Protein AF-A0A559NUK4-F1 (afdb_monomer_lite)

Sequence (82 aa):
MLTLKKKQQMELLEKAQEFIGRKMSNMSTSDRVEASREAKSLILSINEIYKETKDPNLMEVMKEVTVKKKKIEKRLNGVPLV

pLDDT: mean 91.32, std 8.36, range [60.28, 97.94]

Radius of gyration: 13.93 Å; chains: 1; bounding box: 31×26×37 Å

Foldseek 3Di:
DVVVLVVLLVVLLVLLVVLLPDDPPPDDLVRLVVSLVSLVVSLVSLVVSCVPPVDVVSVVSNVSSVVVSVVSVCVNVVHDPD

Secondary structure (DSSP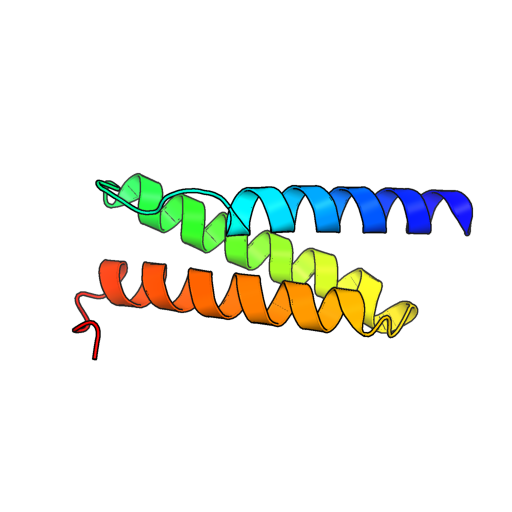, 8-state):
-HHHHHHHHHHHHHHHHHHHHS--SS--HHHHHHHHHHHHHHHHHHHHHHHHH--HHHHHHHHHHHHHHHHHHHHHTT----

Structure (mmCIF, N/CA/C/O backbone):
data_AF-A0A559NUK4-F1
#
_entry.id   AF-A0A559NUK4-F1
#
loop_
_atom_site.group_PDB
_atom_site.id
_atom_site.type_symbol
_atom_site.label_atom_id
_atom_site.label_alt_id
_atom_site.label_comp_id
_atom_site.label_asym_id
_atom_site.label_entity_id
_atom_site.label_seq_id
_atom_site.pdbx_PDB_ins_code
_atom_site.Cartn_x
_atom_site.Cartn_y
_atom_site.Cartn_z
_atom_site.occupancy
_atom_site.B_iso_or_equiv
_atom_site.auth_seq_id
_atom_site.auth_comp_id
_atom_site.auth_asym_id
_atom_site.auth_atom_id
_atom_site.pdbx_PDB_model_num
ATOM 1 N N . MET A 1 1 ? -13.310 13.056 20.297 1.00 60.28 1 MET A N 1
ATOM 2 C CA . MET A 1 1 ? -12.243 12.090 19.931 1.00 60.28 1 MET A CA 1
ATOM 3 C C . MET A 1 1 ? -12.633 11.180 18.763 1.00 60.28 1 MET A C 1
ATOM 5 O O . MET A 1 1 ? -11.852 11.096 17.825 1.00 60.28 1 MET A O 1
ATOM 9 N N . LEU A 1 2 ? -13.824 10.559 18.749 1.00 61.59 2 LEU A N 1
ATOM 10 C CA . LEU A 1 2 ? -14.271 9.688 17.639 1.00 61.59 2 LEU A CA 1
ATOM 11 C C . LEU A 1 2 ? -14.293 10.366 16.253 1.00 61.59 2 LEU A C 1
ATOM 13 O O . LEU A 1 2 ? -13.932 9.751 15.254 1.00 61.59 2 LEU A O 1
ATOM 17 N N . THR A 1 3 ? -14.671 11.642 16.187 1.00 72.88 3 THR A N 1
ATOM 18 C CA . THR A 1 3 ? -14.725 12.435 14.946 1.00 72.88 3 THR A CA 1
ATOM 19 C C . THR A 1 3 ? -13.349 12.725 14.346 1.00 72.88 3 THR A C 1
ATOM 21 O O . THR A 1 3 ? -13.205 12.730 13.127 1.00 72.88 3 THR A O 1
ATOM 24 N N . LEU A 1 4 ? -12.323 12.907 15.182 1.00 79.38 4 LEU A N 1
ATOM 25 C CA . LEU A 1 4 ? -10.962 13.182 14.716 1.00 79.38 4 LEU A CA 1
ATOM 26 C C . LEU A 1 4 ? -10.319 11.931 14.101 1.00 79.38 4 LEU A C 1
ATOM 28 O O . LEU A 1 4 ? -9.731 12.012 13.028 1.00 79.38 4 LEU A O 1
ATOM 32 N N . LYS A 1 5 ? -10.505 10.763 14.733 1.00 77.12 5 LYS A N 1
ATOM 33 C CA . LYS A 1 5 ? -9.987 9.486 14.217 1.00 77.12 5 LYS A CA 1
ATOM 34 C C . LYS A 1 5 ? -10.650 9.082 12.901 1.00 77.12 5 LYS A C 1
ATOM 36 O O . LYS A 1 5 ? -9.953 8.682 11.977 1.00 77.12 5 LYS A O 1
ATOM 41 N N . LYS A 1 6 ? -11.970 9.268 12.770 1.00 83.31 6 LYS A N 1
ATOM 42 C CA . LYS A 1 6 ? -12.669 9.058 11.489 1.00 83.31 6 LYS A CA 1
ATOM 43 C C . LYS A 1 6 ? -12.147 9.979 10.384 1.00 83.31 6 LYS A C 1
ATOM 45 O O . LYS A 1 6 ? -11.988 9.530 9.255 1.00 83.31 6 LYS A O 1
ATOM 50 N N . LYS A 1 7 ? -11.838 11.241 10.704 1.00 87.31 7 LYS A N 1
ATOM 51 C CA . LYS A 1 7 ? -11.234 12.176 9.744 1.00 87.31 7 LYS A CA 1
ATOM 52 C C . LYS A 1 7 ? -9.847 11.703 9.292 1.00 87.31 7 LYS A C 1
ATOM 54 O O . LYS A 1 7 ? -9.594 11.651 8.096 1.00 87.31 7 LYS A O 1
ATOM 59 N N . GLN A 1 8 ? -8.991 11.301 10.231 1.00 88.00 8 GLN A N 1
ATOM 60 C CA . GLN A 1 8 ? -7.659 10.767 9.925 1.00 88.00 8 GLN A CA 1
ATOM 61 C C . GLN A 1 8 ? -7.729 9.476 9.092 1.00 88.00 8 GLN A C 1
ATOM 63 O O . GLN A 1 8 ? -6.948 9.294 8.162 1.00 88.00 8 GLN A O 1
ATOM 68 N N . GLN A 1 9 ? -8.684 8.593 9.398 1.00 92.06 9 GLN A N 1
ATOM 69 C CA . GLN A 1 9 ? -8.933 7.377 8.625 1.00 92.06 9 GLN A CA 1
ATOM 70 C C . GLN A 1 9 ? -9.310 7.701 7.175 1.00 92.06 9 GLN A C 1
ATOM 72 O O . GLN A 1 9 ? -8.716 7.144 6.256 1.00 92.06 9 GLN A O 1
ATOM 77 N N . MET A 1 10 ? -10.266 8.610 6.973 1.00 92.62 10 MET A N 1
ATOM 78 C CA . MET A 1 10 ? -10.688 9.058 5.642 1.00 92.62 10 MET A CA 1
ATOM 79 C C . MET A 1 10 ? -9.517 9.648 4.847 1.00 92.62 10 MET A C 1
ATOM 81 O O . MET A 1 10 ? -9.326 9.288 3.692 1.00 92.62 10 MET A O 1
ATOM 85 N N . GLU A 1 11 ? -8.694 10.486 5.480 1.00 94.31 11 GLU A N 1
ATOM 86 C CA . GLU A 1 11 ? -7.532 11.106 4.835 1.00 94.31 11 GLU A CA 1
ATOM 87 C C . GLU A 1 11 ? -6.480 10.070 4.399 1.00 94.31 11 GLU A C 1
ATOM 89 O O . GLU A 1 11 ? -5.913 10.164 3.311 1.00 94.31 11 GLU A O 1
ATOM 94 N N . LEU A 1 12 ? -6.222 9.049 5.225 1.00 94.44 12 LEU A N 1
ATOM 95 C CA . LEU A 1 12 ? -5.301 7.968 4.863 1.00 94.44 12 LEU A CA 1
ATOM 96 C C . LEU A 1 12 ? -5.848 7.090 3.739 1.00 94.44 12 LEU A C 1
ATOM 98 O O . LEU A 1 12 ? -5.079 6.673 2.873 1.00 94.44 12 LEU A O 1
ATOM 102 N N . LEU A 1 13 ? -7.154 6.818 3.743 1.00 94.88 13 LEU A N 1
ATOM 103 C CA . LEU A 1 13 ? -7.808 6.075 2.670 1.00 94.88 13 LEU A CA 1
ATOM 104 C C . LEU A 1 13 ? -7.737 6.844 1.350 1.00 94.88 13 LEU A C 1
ATOM 106 O O . LEU A 1 13 ? -7.387 6.252 0.336 1.00 94.88 13 LEU A O 1
ATOM 110 N N . GLU A 1 14 ? -7.986 8.151 1.364 1.00 95.88 14 GLU A N 1
ATOM 111 C CA . GLU A 1 14 ? -7.881 9.003 0.177 1.00 95.88 14 GLU A CA 1
ATOM 112 C C . GLU A 1 14 ? -6.456 9.005 -0.393 1.00 95.88 14 GLU A C 1
ATOM 114 O O . GLU A 1 14 ? -6.260 8.697 -1.568 1.00 95.88 14 GLU A O 1
ATOM 119 N N . LYS A 1 15 ? -5.443 9.229 0.456 1.00 96.31 15 LYS A N 1
ATOM 120 C CA . LYS A 1 15 ? -4.026 9.166 0.054 1.00 96.31 15 LYS A CA 1
ATOM 121 C C . LYS A 1 15 ? -3.642 7.798 -0.511 1.00 96.31 15 LYS A C 1
ATOM 123 O O . LYS A 1 15 ? -2.906 7.704 -1.493 1.00 96.31 15 LYS A O 1
ATOM 128 N N . ALA A 1 16 ? -4.139 6.723 0.097 1.00 96.69 16 ALA A N 1
ATOM 129 C CA . ALA A 1 16 ? -3.888 5.375 -0.386 1.00 96.69 16 ALA A CA 1
ATOM 130 C C . ALA A 1 16 ? -4.567 5.108 -1.734 1.00 96.69 16 ALA A C 1
ATOM 132 O O . ALA A 1 16 ? -3.934 4.534 -2.617 1.00 96.69 16 ALA A O 1
ATOM 133 N N . GLN A 1 17 ? -5.808 5.558 -1.920 1.00 96.44 17 GLN A N 1
ATOM 134 C CA . GLN A 1 17 ? -6.529 5.444 -3.188 1.00 96.44 17 GLN A CA 1
ATOM 135 C C . GLN A 1 17 ? -5.846 6.245 -4.298 1.00 96.44 17 GLN A C 1
ATOM 137 O O . GLN A 1 17 ? -5.665 5.733 -5.402 1.00 96.44 17 GLN A O 1
ATOM 142 N N . GLU A 1 18 ? -5.362 7.451 -3.998 1.00 96.69 18 GLU A N 1
ATOM 143 C CA . GLU A 1 18 ? -4.553 8.229 -4.933 1.00 96.69 18 GLU A CA 1
ATOM 144 C C . GLU A 1 18 ? -3.294 7.448 -5.337 1.00 96.69 18 GLU A C 1
ATOM 146 O O . GLU A 1 18 ? -3.029 7.244 -6.527 1.00 96.69 18 GLU A O 1
ATOM 151 N N . PHE A 1 19 ? -2.562 6.906 -4.358 1.00 96.56 19 PHE A N 1
ATOM 152 C CA . PHE A 1 19 ? -1.395 6.069 -4.618 1.00 96.56 19 PHE A CA 1
ATOM 153 C C . PHE A 1 19 ? -1.740 4.840 -5.470 1.00 96.56 19 PHE A C 1
ATOM 155 O O . PHE A 1 19 ? -0.998 4.514 -6.400 1.00 96.56 19 PHE A O 1
ATOM 162 N N . ILE A 1 20 ? -2.863 4.162 -5.209 1.00 94.81 20 ILE A N 1
ATOM 163 C CA . ILE A 1 20 ? -3.354 3.004 -5.976 1.00 94.81 20 ILE A CA 1
ATOM 164 C C . ILE A 1 20 ? -3.740 3.403 -7.409 1.00 94.81 20 ILE A C 1
ATOM 166 O O . ILE A 1 20 ? -3.434 2.654 -8.342 1.00 94.81 20 ILE A O 1
ATOM 170 N N . GLY A 1 21 ? -4.286 4.599 -7.618 1.00 94.62 21 GLY A N 1
ATOM 171 C CA . GLY A 1 21 ? -4.653 5.128 -8.934 1.00 94.62 21 GLY A CA 1
ATOM 172 C C . GLY A 1 21 ? -3.471 5.584 -9.802 1.00 94.62 21 GLY A C 1
ATOM 173 O O . GLY A 1 21 ? -3.567 5.569 -11.030 1.00 94.62 21 GLY A O 1
ATOM 174 N N . ARG A 1 22 ? -2.323 5.948 -9.208 1.00 94.25 22 ARG A N 1
ATOM 175 C CA . ARG A 1 22 ? -1.164 6.478 -9.961 1.00 94.25 22 ARG A CA 1
ATOM 176 C C . ARG A 1 22 ? -0.622 5.501 -11.013 1.00 94.25 22 ARG A C 1
ATOM 178 O O . ARG A 1 22 ? -0.393 4.319 -10.744 1.00 94.25 22 ARG A O 1
ATOM 185 N N . LYS A 1 23 ? -0.339 5.982 -12.223 1.00 90.44 23 LYS A N 1
ATOM 186 C CA . LYS A 1 23 ? 0.324 5.164 -13.250 1.00 90.44 23 LYS A CA 1
ATOM 187 C C . LYS A 1 23 ? 1.800 4.977 -12.891 1.00 90.44 23 LYS A C 1
ATOM 189 O O . LYS A 1 23 ? 2.485 5.937 -12.575 1.00 90.44 23 LYS A O 1
ATOM 194 N N . MET A 1 24 ? 2.293 3.742 -12.990 1.00 85.31 24 MET A N 1
ATOM 195 C CA . MET A 1 24 ? 3.691 3.388 -12.676 1.00 85.31 24 MET A CA 1
ATOM 196 C C . MET A 1 24 ? 4.546 3.202 -13.940 1.00 85.31 24 MET A C 1
ATOM 198 O O . MET A 1 24 ? 5.449 2.364 -13.978 1.00 85.31 24 MET A O 1
ATOM 202 N N . SER A 1 25 ? 4.199 3.888 -15.027 1.00 87.50 25 SER A N 1
ATOM 203 C CA . SER A 1 25 ? 4.946 3.881 -16.290 1.00 87.50 25 SER A CA 1
ATOM 204 C C . SER A 1 25 ? 6.133 4.844 -16.223 1.00 87.50 25 SER A C 1
ATOM 206 O O . SER A 1 25 ? 6.031 5.877 -15.575 1.00 87.50 25 SER A O 1
ATOM 208 N N . ASN A 1 26 ? 7.226 4.527 -16.924 1.00 87.75 26 ASN A N 1
ATOM 209 C CA . ASN A 1 26 ? 8.375 5.423 -17.149 1.00 87.75 26 ASN A CA 1
ATOM 210 C C . ASN A 1 26 ? 9.052 5.994 -15.890 1.00 87.75 26 ASN A C 1
ATOM 212 O O . ASN A 1 26 ? 9.677 7.045 -15.947 1.00 87.75 26 ASN A O 1
ATOM 216 N N . MET A 1 27 ? 8.957 5.295 -14.759 1.00 90.62 27 MET A N 1
ATOM 217 C CA . MET A 1 27 ? 9.591 5.730 -13.515 1.00 90.62 27 MET A CA 1
ATOM 218 C C . MET A 1 27 ? 11.120 5.637 -13.600 1.00 90.62 27 MET A C 1
ATOM 220 O O . MET A 1 27 ? 11.660 4.624 -14.061 1.00 90.62 27 MET A O 1
ATOM 224 N N . SER A 1 28 ? 11.817 6.640 -13.074 1.00 94.12 28 SER A N 1
ATOM 225 C CA . SER A 1 28 ? 13.248 6.580 -12.775 1.00 94.12 28 SER A CA 1
ATOM 226 C C . SER A 1 28 ? 13.525 5.638 -11.588 1.00 94.12 28 SER A C 1
ATOM 228 O O . SER A 1 28 ? 12.610 5.129 -10.932 1.00 94.12 28 SER A O 1
ATOM 230 N N . THR A 1 29 ? 14.799 5.367 -11.288 1.00 93.75 29 THR A N 1
ATOM 231 C CA . THR A 1 29 ? 15.150 4.629 -10.061 1.00 93.75 29 THR A CA 1
ATOM 232 C C . THR A 1 29 ? 14.807 5.433 -8.806 1.00 93.75 29 THR A C 1
ATOM 234 O O . THR A 1 29 ? 14.318 4.832 -7.851 1.00 93.75 29 THR A O 1
ATOM 237 N N . SER A 1 30 ? 14.978 6.762 -8.820 1.00 94.62 30 SER A N 1
ATOM 238 C CA . SER A 1 30 ? 14.596 7.624 -7.689 1.00 94.62 30 SER A CA 1
ATOM 239 C C . SER A 1 30 ? 13.093 7.559 -7.438 1.00 94.62 30 SER A C 1
ATOM 241 O O . SER A 1 30 ? 12.677 7.229 -6.330 1.00 94.62 30 SER A O 1
ATOM 243 N N . ASP A 1 31 ? 12.284 7.715 -8.493 1.00 95.19 31 ASP A N 1
ATOM 244 C CA . ASP A 1 31 ? 10.817 7.682 -8.401 1.00 95.19 31 ASP A CA 1
ATOM 245 C C . ASP A 1 31 ? 10.343 6.353 -7.804 1.00 95.19 31 ASP A C 1
ATOM 247 O O . ASP A 1 31 ? 9.410 6.294 -7.005 1.00 95.19 31 ASP A O 1
ATOM 251 N N . ARG A 1 32 ? 10.993 5.245 -8.185 1.00 94.81 32 ARG A N 1
ATOM 252 C CA . ARG A 1 32 ? 10.673 3.920 -7.645 1.00 94.81 32 ARG A CA 1
ATOM 253 C C . ARG A 1 32 ? 11.020 3.811 -6.161 1.00 94.81 32 ARG A C 1
ATOM 255 O O . ARG A 1 32 ? 10.246 3.216 -5.409 1.00 94.81 32 ARG A O 1
ATOM 262 N N . VAL A 1 33 ? 12.162 4.347 -5.732 1.00 95.81 33 VAL A N 1
ATOM 263 C CA . VAL A 1 33 ? 12.559 4.357 -4.315 1.00 95.81 33 VAL A CA 1
ATOM 264 C C . VAL A 1 33 ? 11.569 5.181 -3.494 1.00 95.81 33 VAL A C 1
ATOM 266 O O . VAL A 1 33 ? 11.096 4.706 -2.460 1.00 95.81 33 VAL A O 1
ATOM 269 N N . GLU A 1 34 ? 11.216 6.373 -3.967 1.00 96.31 34 GLU A N 1
ATOM 270 C CA . GLU A 1 34 ? 10.241 7.256 -3.322 1.00 96.31 34 GLU A CA 1
ATOM 271 C C . GLU A 1 34 ? 8.867 6.594 -3.221 1.00 96.31 34 GLU A C 1
ATOM 273 O O . GLU A 1 34 ? 8.333 6.465 -2.120 1.00 96.31 34 GLU A O 1
ATOM 278 N N . ALA A 1 35 ? 8.351 6.047 -4.323 1.00 96.19 35 ALA A N 1
ATOM 279 C CA . ALA A 1 35 ? 7.060 5.364 -4.331 1.00 96.19 35 ALA A CA 1
ATOM 280 C C . ALA A 1 35 ? 7.040 4.113 -3.430 1.00 96.19 35 ALA A C 1
ATOM 282 O O . ALA A 1 35 ? 6.021 3.802 -2.814 1.00 96.19 35 ALA A O 1
ATOM 283 N N . SER A 1 36 ? 8.159 3.386 -3.314 1.00 96.12 36 SER A N 1
ATOM 284 C CA . SER A 1 36 ? 8.269 2.253 -2.383 1.00 96.12 36 SER A CA 1
ATOM 285 C C . SER A 1 36 ? 8.220 2.706 -0.916 1.00 96.12 36 SER A C 1
ATOM 287 O O . SER A 1 36 ? 7.539 2.086 -0.089 1.00 96.12 36 SER A O 1
ATOM 289 N N . ARG A 1 37 ? 8.909 3.808 -0.587 1.00 97.31 37 ARG A N 1
ATOM 290 C CA . ARG A 1 37 ? 8.900 4.413 0.755 1.00 97.31 37 ARG A CA 1
ATOM 291 C C . ARG A 1 37 ? 7.520 4.958 1.115 1.00 97.31 37 ARG A C 1
ATOM 293 O O . ARG A 1 37 ? 7.036 4.669 2.207 1.00 97.31 37 ARG A O 1
ATOM 300 N N . GLU A 1 38 ? 6.877 5.669 0.194 1.00 97.19 38 GLU A N 1
ATOM 301 C CA . GLU A 1 38 ? 5.515 6.187 0.352 1.00 97.19 38 GLU A CA 1
ATOM 302 C C . GLU A 1 38 ? 4.524 5.051 0.625 1.00 97.19 38 GLU A C 1
ATOM 304 O O . GLU A 1 38 ? 3.809 5.082 1.627 1.00 97.19 38 GLU A O 1
ATOM 309 N N . ALA A 1 39 ? 4.556 3.986 -0.184 1.00 97.38 39 ALA A N 1
ATOM 310 C CA . ALA A 1 39 ? 3.708 2.818 0.029 1.00 97.38 39 ALA A CA 1
ATOM 311 C C . ALA A 1 39 ? 3.923 2.186 1.412 1.00 97.38 39 ALA A C 1
ATOM 313 O O . ALA A 1 39 ? 2.962 1.827 2.090 1.00 97.38 39 ALA A O 1
ATOM 314 N N . LYS A 1 40 ? 5.183 2.061 1.859 1.00 97.69 40 LYS A N 1
ATOM 315 C CA . LYS A 1 40 ? 5.499 1.546 3.200 1.00 97.69 40 LYS A CA 1
ATOM 316 C C . LYS A 1 40 ? 4.926 2.445 4.299 1.00 97.69 40 LYS A C 1
ATOM 318 O O . LYS A 1 40 ? 4.378 1.920 5.264 1.00 97.69 40 LYS A O 1
ATOM 323 N N . SER A 1 41 ? 5.038 3.765 4.149 1.00 97.94 41 SER A N 1
ATOM 324 C CA . SER A 1 41 ? 4.473 4.733 5.093 1.00 97.94 41 SER A CA 1
ATOM 325 C C . SER A 1 41 ? 2.955 4.589 5.189 1.00 97.94 41 SER A C 1
ATOM 327 O O . SER A 1 41 ? 2.434 4.436 6.289 1.00 97.94 41 SER A O 1
ATOM 329 N N . LEU A 1 42 ? 2.259 4.540 4.048 1.00 97.62 42 LEU A N 1
ATOM 330 C CA . LEU A 1 42 ? 0.805 4.364 3.991 1.00 97.62 42 LEU A CA 1
ATOM 331 C C . LEU A 1 42 ? 0.357 3.074 4.687 1.00 97.62 42 LEU A C 1
ATOM 333 O O . LEU A 1 42 ? -0.546 3.107 5.517 1.00 97.62 42 LEU A O 1
ATOM 337 N N . ILE A 1 43 ? 1.021 1.948 4.412 1.00 97.19 43 ILE A N 1
ATOM 338 C CA . ILE A 1 43 ? 0.703 0.657 5.043 1.00 97.19 43 ILE A CA 1
ATOM 339 C C . ILE A 1 43 ? 0.852 0.733 6.569 1.00 97.19 43 ILE A C 1
ATOM 341 O O . ILE A 1 43 ? -0.014 0.240 7.291 1.00 97.19 43 ILE A O 1
ATOM 345 N N . LEU A 1 44 ? 1.937 1.333 7.073 1.00 97.62 44 LEU A N 1
ATOM 346 C CA . LEU A 1 44 ? 2.171 1.447 8.515 1.00 97.62 44 LEU A CA 1
ATOM 347 C C . LEU A 1 44 ? 1.144 2.365 9.186 1.00 97.62 44 LEU A C 1
ATOM 349 O O . LEU A 1 44 ? 0.569 1.968 10.197 1.00 97.62 44 LEU A O 1
ATOM 353 N N . SER A 1 45 ? 0.853 3.526 8.594 1.00 96.31 45 SER A N 1
ATOM 354 C CA . SER A 1 45 ? -0.151 4.458 9.117 1.00 96.31 45 SER A CA 1
ATOM 355 C C . SER A 1 45 ? -1.561 3.860 9.114 1.00 96.31 45 SER A C 1
ATOM 357 O O . SER A 1 45 ? -2.299 4.013 10.085 1.00 96.31 45 SER A O 1
ATOM 359 N N . ILE A 1 46 ? -1.942 3.125 8.063 1.00 95.94 46 ILE A N 1
ATOM 360 C CA . ILE A 1 46 ? -3.244 2.442 8.023 1.00 95.94 46 ILE A CA 1
ATOM 361 C C . ILE A 1 46 ? -3.304 1.326 9.077 1.00 95.94 46 ILE A C 1
ATOM 363 O O . ILE A 1 46 ? -4.326 1.169 9.744 1.00 95.94 46 ILE A O 1
ATOM 367 N N . ASN A 1 47 ? -2.210 0.586 9.286 1.00 95.69 47 ASN A N 1
ATOM 368 C CA . ASN A 1 47 ? -2.147 -0.482 10.285 1.00 95.69 47 ASN A CA 1
ATOM 369 C C . ASN A 1 47 ? -2.368 0.032 11.718 1.00 95.69 47 ASN A C 1
ATOM 371 O O . ASN A 1 47 ? -2.983 -0.661 12.526 1.00 95.69 47 ASN A O 1
ATOM 375 N N . GLU A 1 48 ? -1.891 1.234 12.047 1.00 95.44 48 GLU A N 1
ATOM 376 C CA . GLU A 1 48 ? -2.133 1.856 13.357 1.00 95.44 48 GLU A CA 1
ATOM 377 C C . GLU A 1 48 ? -3.629 2.065 13.613 1.00 95.44 48 GLU A C 1
ATOM 379 O O . GLU A 1 48 ? -4.132 1.655 14.659 1.00 95.44 48 GLU A O 1
ATOM 384 N N . ILE A 1 49 ? -4.364 2.593 12.630 1.00 93.19 49 ILE A N 1
ATOM 385 C CA . ILE A 1 49 ? -5.819 2.774 12.742 1.00 93.19 49 ILE A CA 1
ATOM 386 C C . ILE A 1 49 ? -6.544 1.426 12.720 1.00 93.19 49 ILE A C 1
ATOM 388 O O . ILE A 1 49 ? -7.486 1.208 13.488 1.00 93.19 49 ILE A O 1
ATOM 392 N N . TYR A 1 50 ? -6.105 0.491 11.877 1.00 93.56 50 TYR A N 1
ATOM 393 C CA . TYR A 1 50 ? -6.702 -0.839 11.785 1.00 93.56 50 TYR A CA 1
ATOM 394 C C . TYR A 1 50 ? -6.602 -1.613 13.104 1.00 93.56 50 TYR A C 1
ATOM 396 O O . TYR A 1 50 ? -7.543 -2.306 13.484 1.00 93.56 50 TYR A O 1
ATOM 404 N N . LYS A 1 51 ? -5.492 -1.495 13.844 1.00 93.88 51 LYS A N 1
ATOM 405 C CA . LYS A 1 51 ? -5.327 -2.180 15.138 1.00 93.88 51 LYS A CA 1
ATOM 406 C C . LYS A 1 51 ? -6.420 -1.826 16.142 1.00 93.88 51 LYS A C 1
ATOM 408 O O . LYS A 1 51 ? -6.813 -2.705 16.905 1.00 93.88 51 LYS A O 1
ATOM 413 N N . GLU A 1 52 ? -6.899 -0.589 16.115 1.00 91.25 52 GLU A N 1
ATOM 414 C CA . GLU A 1 52 ? -7.938 -0.095 17.017 1.00 91.25 52 GLU A CA 1
ATOM 415 C C . GLU A 1 52 ? -9.350 -0.309 16.464 1.00 91.25 52 GLU A C 1
ATOM 417 O O . GLU A 1 52 ? -10.237 -0.754 17.184 1.00 91.25 52 GLU A O 1
ATOM 422 N N . THR A 1 53 ? -9.564 0.025 15.189 1.00 90.25 53 THR A N 1
ATOM 423 C CA . THR A 1 53 ? -10.898 0.025 14.562 1.00 90.25 53 THR A CA 1
ATOM 424 C C . THR A 1 53 ? -11.324 -1.350 14.069 1.00 90.25 53 THR A C 1
ATOM 426 O O . THR A 1 53 ? -12.518 -1.627 14.000 1.00 90.25 53 THR A O 1
ATOM 429 N N . LYS A 1 54 ? -10.350 -2.197 13.705 1.00 92.69 54 LYS A N 1
ATOM 430 C CA . LYS A 1 54 ? -10.544 -3.481 13.015 1.00 92.69 54 LYS A CA 1
ATOM 431 C C . LYS A 1 54 ? -11.401 -3.370 11.750 1.00 92.69 54 LYS A C 1
ATOM 433 O O . LYS A 1 54 ? -12.011 -4.353 11.342 1.00 92.69 54 LYS A O 1
ATOM 438 N N . ASP A 1 55 ? -11.428 -2.193 11.123 1.00 91.56 55 ASP A N 1
ATOM 439 C CA . ASP A 1 55 ? -12.229 -1.939 9.928 1.00 91.56 55 ASP A CA 1
ATOM 440 C C . ASP A 1 55 ? -11.716 -2.788 8.743 1.00 91.56 55 ASP A C 1
ATOM 442 O O . ASP A 1 55 ? -10.560 -2.624 8.331 1.00 91.56 55 ASP A O 1
ATOM 446 N N . PRO A 1 56 ? -12.543 -3.686 8.174 1.00 94.00 56 PRO A N 1
ATOM 447 C CA . PRO A 1 56 ? -12.161 -4.502 7.024 1.00 94.00 56 PRO A CA 1
ATOM 448 C C . PRO A 1 56 ? -11.719 -3.686 5.803 1.00 94.00 56 PRO A C 1
ATOM 450 O O . PRO A 1 56 ? -10.836 -4.133 5.070 1.00 94.00 56 PRO A O 1
ATOM 453 N N . ASN A 1 57 ? -12.264 -2.481 5.610 1.00 93.06 57 ASN A N 1
ATOM 454 C CA . ASN A 1 57 ? -11.918 -1.612 4.484 1.00 93.06 57 ASN A CA 1
ATOM 455 C C . ASN A 1 57 ? -10.443 -1.173 4.540 1.00 93.06 57 ASN A C 1
ATOM 457 O O . ASN A 1 57 ? -9.735 -1.166 3.534 1.00 93.06 57 ASN A O 1
ATOM 461 N N . LEU A 1 58 ? -9.921 -0.893 5.742 1.00 93.94 58 LEU A N 1
ATOM 462 C CA . LEU A 1 58 ? -8.501 -0.562 5.920 1.00 93.94 58 LEU A CA 1
ATOM 463 C C . LEU A 1 58 ? -7.595 -1.727 5.508 1.00 93.94 58 LEU A C 1
ATOM 465 O O . LEU A 1 58 ? -6.539 -1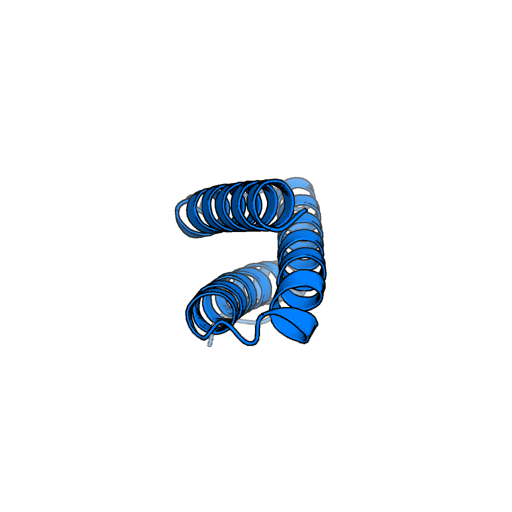.515 4.910 1.00 93.94 58 LEU A O 1
ATOM 469 N N . MET A 1 59 ? -8.020 -2.959 5.794 1.00 93.88 59 MET A N 1
ATOM 470 C CA . MET A 1 59 ? -7.280 -4.159 5.412 1.00 93.88 59 MET A CA 1
ATOM 471 C C . MET A 1 59 ? -7.276 -4.370 3.894 1.00 93.88 59 MET A C 1
ATOM 473 O O . MET A 1 59 ? -6.254 -4.770 3.333 1.00 93.88 59 MET A O 1
ATOM 477 N N . GLU A 1 60 ? -8.399 -4.119 3.225 1.00 96.12 60 GLU A N 1
ATOM 478 C CA . GLU A 1 60 ? -8.507 -4.199 1.766 1.00 96.12 60 GLU A CA 1
ATOM 479 C C . GLU A 1 60 ? -7.555 -3.208 1.090 1.00 96.12 60 GLU A C 1
ATOM 481 O O . GLU A 1 60 ? -6.677 -3.615 0.324 1.00 96.12 60 GLU A O 1
ATOM 486 N N . VAL A 1 61 ? -7.604 -1.938 1.498 1.00 96.62 61 VAL A N 1
ATOM 487 C CA . VAL A 1 61 ? -6.710 -0.897 0.974 1.00 96.62 61 VAL A CA 1
ATOM 488 C C . VAL A 1 61 ? -5.238 -1.205 1.268 1.00 96.62 61 VAL A C 1
ATOM 490 O O . VAL A 1 61 ? -4.389 -1.079 0.384 1.00 96.62 61 VAL A O 1
ATOM 493 N N . MET A 1 62 ? -4.900 -1.693 2.468 1.00 95.75 62 MET A N 1
ATOM 494 C CA . MET A 1 62 ? -3.530 -2.135 2.773 1.00 95.75 62 MET A CA 1
ATOM 495 C C . MET A 1 62 ? -3.041 -3.233 1.822 1.00 95.75 62 MET A C 1
ATOM 497 O O . MET A 1 62 ? -1.884 -3.191 1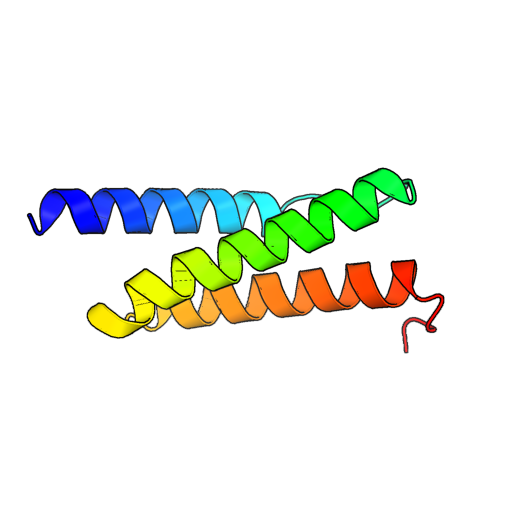.384 1.00 95.75 62 MET A O 1
ATOM 501 N N . LYS A 1 63 ? -3.885 -4.228 1.512 1.00 97.38 63 LYS A N 1
ATOM 502 C CA . LYS A 1 63 ? -3.528 -5.315 0.586 1.00 97.38 63 LYS A CA 1
ATOM 503 C C . LYS A 1 63 ? -3.235 -4.763 -0.806 1.00 97.38 63 LYS A C 1
ATOM 505 O O . LYS A 1 63 ? -2.213 -5.128 -1.388 1.00 97.38 63 LYS A O 1
ATOM 510 N N . GLU A 1 64 ? -4.061 -3.853 -1.312 1.00 97.19 64 GLU A N 1
ATOM 511 C CA . GLU A 1 64 ? -3.861 -3.237 -2.628 1.00 97.19 64 GLU A CA 1
ATOM 512 C C . GLU A 1 64 ? -2.567 -2.417 -2.702 1.00 97.19 64 GLU A C 1
ATOM 514 O O . GLU A 1 64 ? -1.748 -2.623 -3.610 1.00 97.19 64 GLU A O 1
ATOM 519 N N . VAL A 1 65 ? -2.315 -1.559 -1.704 1.00 97.44 65 VAL A N 1
ATOM 520 C CA . VAL A 1 65 ? -1.058 -0.797 -1.602 1.00 97.44 65 VAL A CA 1
ATOM 521 C C . VAL A 1 65 ? 0.142 -1.749 -1.543 1.00 97.44 65 VAL A C 1
ATOM 523 O O . VAL A 1 65 ? 1.149 -1.522 -2.218 1.00 97.44 65 VAL A O 1
ATOM 526 N N . THR A 1 66 ? 0.033 -2.863 -0.812 1.00 97.25 66 THR A N 1
ATOM 527 C CA . THR A 1 66 ? 1.096 -3.878 -0.699 1.00 97.25 66 THR A CA 1
ATOM 528 C C . THR A 1 66 ? 1.387 -4.563 -2.034 1.00 97.25 66 THR A C 1
ATOM 530 O O . THR A 1 66 ? 2.553 -4.719 -2.409 1.00 97.25 66 THR A O 1
ATOM 533 N N . VAL A 1 67 ? 0.353 -4.945 -2.789 1.00 96.69 67 VAL A N 1
ATOM 534 C CA . VAL A 1 67 ? 0.515 -5.531 -4.130 1.00 96.69 67 VAL A CA 1
ATOM 535 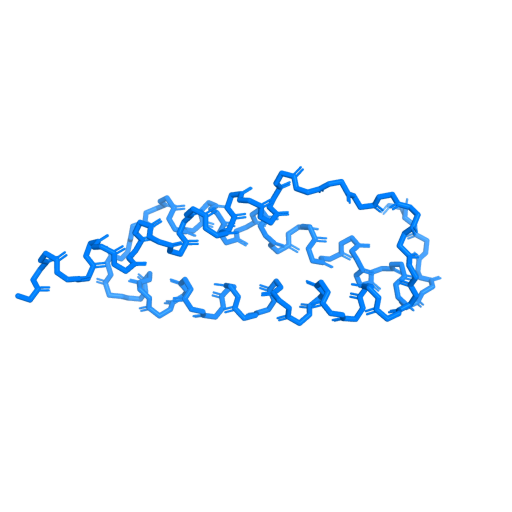C C . VAL A 1 67 ? 1.231 -4.548 -5.050 1.00 96.69 67 VAL A C 1
ATOM 537 O O . VAL A 1 67 ? 2.161 -4.930 -5.770 1.00 96.69 67 VAL A O 1
ATOM 540 N N . LYS A 1 68 ? 0.845 -3.271 -5.004 1.00 95.44 68 LYS A N 1
ATOM 541 C CA . LYS A 1 68 ? 1.473 -2.232 -5.819 1.00 95.44 68 LYS A CA 1
ATOM 542 C C . LYS A 1 68 ? 2.929 -1.996 -5.421 1.00 95.44 68 LYS A C 1
ATOM 544 O O . LYS A 1 68 ? 3.796 -2.010 -6.294 1.00 95.44 68 LYS A O 1
ATOM 549 N N 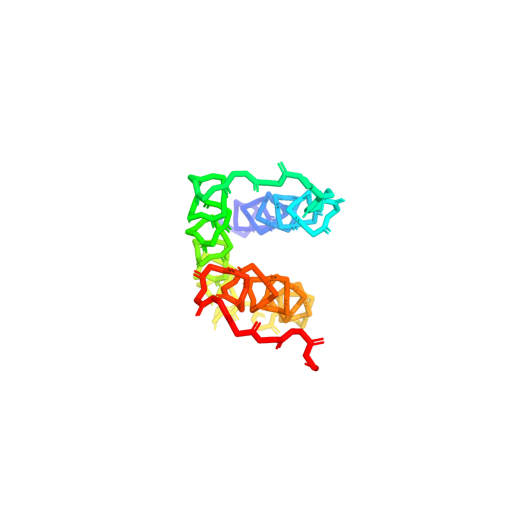. LYS A 1 69 ? 3.220 -1.900 -4.121 1.00 95.88 69 LYS A N 1
ATOM 550 C CA . LYS A 1 69 ? 4.584 -1.817 -3.577 1.00 95.88 69 LYS A CA 1
ATOM 551 C C . LYS A 1 69 ? 5.462 -2.967 -4.065 1.00 95.88 69 LYS A C 1
ATOM 553 O O . LYS A 1 69 ? 6.548 -2.729 -4.586 1.00 95.88 69 LYS A O 1
ATOM 558 N N . LYS A 1 70 ? 4.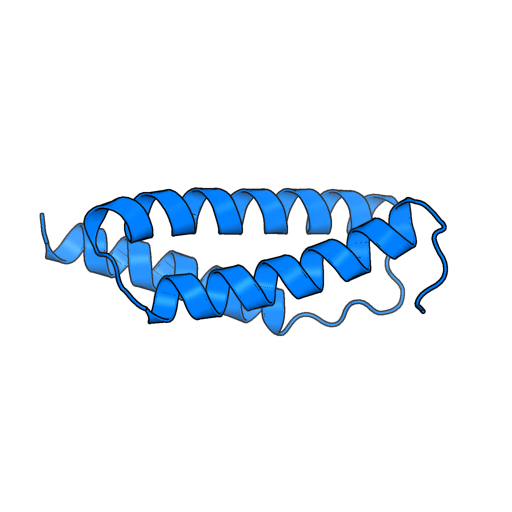968 -4.208 -3.987 1.00 95.19 70 LYS A N 1
ATOM 559 C CA . LYS A 1 70 ? 5.702 -5.398 -4.443 1.00 95.19 70 LYS A CA 1
ATOM 560 C C . LYS A 1 70 ? 6.089 -5.302 -5.923 1.00 95.19 70 LYS A C 1
ATOM 562 O O . LYS A 1 70 ? 7.195 -5.693 -6.288 1.00 95.19 70 LYS A O 1
ATOM 567 N N . LYS A 1 71 ? 5.217 -4.758 -6.782 1.00 93.12 71 LYS A N 1
ATOM 568 C CA . LYS A 1 71 ? 5.529 -4.532 -8.208 1.00 93.12 71 LYS A CA 1
ATOM 569 C C . LYS A 1 71 ? 6.652 -3.504 -8.400 1.00 93.12 71 LYS A C 1
ATOM 571 O O . LYS A 1 71 ? 7.497 -3.699 -9.270 1.00 93.12 71 LYS A O 1
ATOM 576 N N . ILE A 1 72 ? 6.680 -2.438 -7.597 1.00 93.81 72 ILE A N 1
ATOM 577 C CA . ILE A 1 72 ? 7.747 -1.420 -7.625 1.00 93.81 72 ILE A CA 1
ATOM 578 C C . ILE A 1 72 ? 9.075 -2.036 -7.183 1.00 93.81 72 ILE A C 1
ATOM 580 O O . ILE A 1 72 ? 10.086 -1.866 -7.858 1.00 93.81 72 ILE A O 1
ATOM 584 N N . GLU A 1 73 ? 9.067 -2.798 -6.088 1.00 94.00 73 GLU A N 1
ATOM 585 C CA . GLU A 1 73 ? 10.269 -3.432 -5.540 1.00 94.00 73 GLU A CA 1
ATOM 586 C C . GLU A 1 73 ? 10.843 -4.506 -6.463 1.00 94.00 73 GLU A C 1
ATOM 588 O O . GLU A 1 73 ? 12.057 -4.550 -6.641 1.00 94.00 73 GLU A O 1
ATOM 593 N N . LYS A 1 74 ? 10.000 -5.314 -7.128 1.00 92.31 74 LYS A N 1
ATOM 594 C CA . LYS A 1 74 ? 10.469 -6.240 -8.176 1.00 92.31 74 LYS A CA 1
ATOM 595 C C . LYS A 1 74 ? 11.276 -5.496 -9.249 1.00 92.31 74 LYS A C 1
ATOM 597 O O . LYS A 1 74 ? 12.357 -5.942 -9.614 1.00 92.31 74 LYS A O 1
ATOM 602 N N . ARG A 1 75 ? 10.784 -4.333 -9.701 1.00 89.38 75 ARG A N 1
ATOM 603 C CA . ARG A 1 75 ? 11.468 -3.493 -10.701 1.00 89.38 75 ARG A CA 1
ATOM 604 C C . ARG A 1 75 ? 12.747 -2.847 -10.166 1.00 89.38 75 ARG A C 1
ATOM 606 O O . ARG A 1 75 ? 13.700 -2.726 -10.921 1.00 89.38 75 ARG A O 1
ATOM 613 N N . LEU A 1 76 ? 12.777 -2.432 -8.896 1.00 89.06 76 LEU A N 1
ATOM 614 C CA . LEU A 1 76 ? 13.990 -1.903 -8.253 1.00 89.06 76 LEU A CA 1
ATOM 615 C C . LEU A 1 76 ? 15.089 -2.959 -8.149 1.00 89.06 76 LEU A C 1
ATOM 617 O O . LEU A 1 76 ? 16.243 -2.670 -8.438 1.00 89.06 76 LEU A O 1
ATOM 621 N N . ASN A 1 77 ? 14.715 -4.178 -7.769 1.00 88.44 77 ASN A N 1
ATOM 622 C CA . ASN A 1 77 ? 15.654 -5.266 -7.517 1.00 88.44 77 ASN A CA 1
ATOM 623 C C . ASN A 1 77 ? 16.049 -6.028 -8.795 1.00 88.44 77 ASN A C 1
ATOM 625 O O . ASN A 1 77 ? 16.744 -7.034 -8.706 1.00 88.44 77 ASN A O 1
ATOM 629 N N . GLY A 1 78 ? 15.570 -5.601 -9.971 1.00 80.31 78 GLY A N 1
ATOM 630 C CA . GLY A 1 78 ? 15.834 -6.279 -11.245 1.00 80.31 78 GLY A CA 1
ATOM 631 C C . GLY A 1 78 ? 15.217 -7.680 -11.355 1.00 80.31 78 GLY A C 1
ATOM 632 O O . GLY A 1 78 ? 15.659 -8.479 -12.175 1.00 80.31 78 GLY A O 1
ATOM 633 N N . VAL A 1 79 ? 14.206 -8.000 -10.540 1.00 78.94 79 VAL A N 1
ATOM 634 C CA . VAL A 1 79 ? 13.546 -9.312 -10.558 1.00 78.94 79 VAL A CA 1
ATOM 635 C C . VAL A 1 79 ? 12.506 -9.342 -11.684 1.00 78.94 79 VAL A C 1
ATOM 637 O O . VAL A 1 79 ? 11.663 -8.437 -11.741 1.00 78.94 79 VAL A O 1
ATOM 640 N N . PRO A 1 80 ? 12.501 -10.374 -12.551 1.00 70.75 80 PRO A N 1
ATOM 641 C CA . PRO A 1 80 ? 11.506 -10.511 -13.607 1.00 70.75 80 PRO A CA 1
ATOM 642 C C . PRO A 1 80 ? 10.071 -10.418 -13.073 1.00 70.75 80 PRO A C 1
ATOM 644 O O . PRO A 1 80 ? 9.727 -10.973 -12.024 1.00 70.75 80 PRO A O 1
ATOM 647 N N . LEU A 1 81 ? 9.213 -9.713 -13.813 1.00 67.62 81 LEU A N 1
ATOM 648 C CA . LEU A 1 81 ? 7.778 -9.644 -13.541 1.00 67.62 81 LEU A CA 1
ATOM 649 C C . LEU A 1 81 ? 7.102 -10.927 -14.052 1.00 67.62 81 LEU A C 1
ATOM 651 O O . LEU A 1 81 ? 6.332 -10.879 -15.002 1.00 67.62 81 LEU A O 1
ATOM 655 N N . VAL A 1 82 ? 7.440 -12.064 -13.441 1.00 65.75 82 VAL A N 1
ATOM 656 C CA . VAL A 1 82 ? 6.633 -13.294 -13.494 1.00 65.75 82 VAL A CA 1
ATOM 657 C C . VAL A 1 82 ? 5.453 -13.201 -12.539 1.00 65.75 82 VAL A C 1
ATOM 659 O O . VAL A 1 82 ? 5.613 -12.588 -11.443 1.00 65.75 82 VAL A O 1
#